Protein AF-U5QMM9-F1 (afdb_monomer_lite)

pLDDT: mean 78.47, std 15.38, range [39.03, 93.5]

Secondary structure (DSSP, 8-state):
-------GGGHHHHHHHHS-EEEEE-SSS-HHHHHHHHHHHTTPPSSEEEEEEEETTEEEEEEEETTEEEEHHHHHHTGGG-HHHHHHHHHHTS-------

InterPro domains:
  IPR021498 Protein of unknown function DUF3155 [PF11352] (10-86)

Structure (mmCIF, N/CA/C/O backbone):
data_AF-U5QMM9-F1
#
_entry.id   AF-U5QMM9-F1
#
loop_
_atom_site.group_PDB
_atom_site.id
_atom_site.type_symbol
_atom_site.label_atom_id
_atom_site.label_alt_id
_atom_site.label_comp_id
_atom_site.label_asym_id
_atom_site.label_entity_id
_atom_site.label_seq_id
_atom_site.pdbx_PDB_ins_code
_atom_site.Cartn_x
_atom_site.Cartn_y
_atom_site.Cartn_z
_atom_site.occupancy
_atom_site.B_iso_or_equiv
_atom_site.auth_seq_id
_atom_site.auth_comp_id
_atom_site.auth_asym_id
_atom_site.auth_atom_id
_atom_site.pdbx_PDB_model_num
ATOM 1 N N . MET A 1 1 ? 5.836 14.290 -33.263 1.00 39.03 1 MET A N 1
ATOM 2 C CA . MET A 1 1 ? 5.088 13.796 -32.084 1.00 39.03 1 MET A CA 1
ATOM 3 C C . MET A 1 1 ? 5.915 12.713 -31.405 1.00 39.03 1 MET A C 1
ATOM 5 O O . MET A 1 1 ? 5.913 11.571 -31.847 1.00 39.03 1 MET A O 1
ATOM 9 N N . SER A 1 2 ? 6.716 13.092 -30.410 1.00 41.69 2 SER A N 1
ATOM 10 C CA . SER A 1 2 ? 7.704 12.211 -29.781 1.00 41.69 2 SER A CA 1
ATOM 11 C C . SER A 1 2 ? 7.023 11.226 -28.832 1.00 41.69 2 SER A C 1
ATOM 13 O O . SER A 1 2 ? 6.459 11.632 -27.817 1.00 41.69 2 SER A O 1
ATOM 15 N N . ARG A 1 3 ? 7.085 9.925 -29.144 1.00 51.00 3 ARG A N 1
ATOM 16 C CA . ARG A 1 3 ? 6.778 8.851 -28.190 1.00 51.00 3 ARG A CA 1
ATOM 17 C C . ARG A 1 3 ? 7.880 8.858 -27.132 1.00 51.00 3 ARG A C 1
ATOM 19 O O . ARG A 1 3 ? 8.910 8.214 -27.299 1.00 51.00 3 ARG A O 1
ATOM 26 N N . GLY A 1 4 ? 7.704 9.672 -26.094 1.00 44.66 4 GLY A N 1
ATOM 27 C CA . GLY A 1 4 ? 8.621 9.725 -24.964 1.00 44.66 4 GLY A CA 1
ATOM 28 C C . GLY A 1 4 ? 8.676 8.355 -24.303 1.00 44.66 4 GLY A C 1
ATOM 29 O O . GLY A 1 4 ? 7.725 7.957 -23.634 1.00 44.66 4 GLY A O 1
ATOM 30 N N . ALA A 1 5 ? 9.772 7.628 -24.519 1.00 53.16 5 ALA A N 1
ATOM 31 C CA . ALA A 1 5 ? 10.083 6.419 -23.782 1.00 53.16 5 ALA A CA 1
ATOM 32 C C . ALA A 1 5 ? 10.035 6.755 -22.288 1.00 53.16 5 ALA A C 1
ATOM 34 O O . ALA A 1 5 ? 10.842 7.535 -21.782 1.00 53.16 5 ALA A O 1
ATOM 35 N N . ILE A 1 6 ? 9.034 6.221 -21.592 1.00 52.62 6 ILE A N 1
ATOM 36 C CA . ILE A 1 6 ? 8.914 6.369 -20.147 1.00 52.62 6 ILE A CA 1
ATOM 37 C C . ILE A 1 6 ? 10.151 5.671 -19.553 1.00 52.62 6 ILE A C 1
ATOM 39 O O . ILE A 1 6 ? 10.293 4.460 -19.752 1.00 52.62 6 ILE A O 1
ATOM 43 N N . PRO A 1 7 ? 11.068 6.393 -18.875 1.00 53.03 7 PRO A N 1
ATOM 44 C CA . PRO A 1 7 ? 12.269 5.780 -18.312 1.00 53.03 7 PRO A CA 1
ATOM 45 C C . PRO A 1 7 ? 11.865 4.658 -17.348 1.00 53.03 7 PRO A C 1
ATOM 47 O O . PRO A 1 7 ? 10.825 4.760 -16.694 1.00 53.03 7 PRO A O 1
ATOM 50 N N . ALA A 1 8 ? 12.655 3.581 -17.279 1.00 52.06 8 ALA A N 1
ATOM 51 C CA . ALA A 1 8 ? 12.332 2.367 -16.518 1.00 52.06 8 ALA A CA 1
ATOM 52 C C . ALA A 1 8 ? 11.938 2.649 -15.049 1.00 52.06 8 ALA A C 1
ATOM 54 O O . ALA A 1 8 ? 11.030 1.999 -14.535 1.00 52.06 8 ALA A O 1
ATOM 55 N N . ASP A 1 9 ? 12.498 3.707 -14.452 1.00 55.56 9 ASP A N 1
ATOM 56 C CA . ASP A 1 9 ? 12.171 4.240 -13.116 1.00 55.56 9 ASP A CA 1
ATOM 57 C C . ASP A 1 9 ? 10.728 4.735 -12.929 1.00 55.56 9 ASP A C 1
ATOM 59 O O . ASP A 1 9 ? 10.263 4.954 -11.811 1.00 55.56 9 ASP A O 1
ATOM 63 N N . ARG A 1 10 ? 9.980 4.959 -14.012 1.00 64.44 10 ARG A N 1
ATOM 64 C CA . ARG A 1 10 ? 8.595 5.449 -13.943 1.00 64.44 10 ARG A CA 1
ATOM 65 C C . ARG A 1 10 ? 7.548 4.361 -14.147 1.00 64.44 10 ARG A C 1
ATOM 67 O O . ARG A 1 10 ? 6.363 4.670 -14.022 1.00 64.44 10 ARG A O 1
ATOM 74 N N . ARG A 1 11 ? 7.943 3.111 -14.421 1.00 74.25 11 ARG A N 1
ATOM 75 C CA . ARG A 1 11 ? 6.985 2.012 -14.639 1.00 74.25 11 ARG A CA 1
ATOM 76 C C . ARG A 1 11 ? 6.206 1.696 -13.369 1.00 74.25 11 ARG A C 1
ATOM 78 O O . ARG A 1 11 ? 4.984 1.754 -13.407 1.00 74.25 11 ARG A O 1
ATOM 85 N N . GLY A 1 12 ? 6.887 1.497 -12.239 1.00 77.19 12 GLY A N 1
ATOM 86 C CA . GLY A 1 12 ? 6.232 1.261 -10.948 1.00 77.19 12 GLY A CA 1
ATOM 87 C C . GLY A 1 12 ? 5.230 2.358 -10.593 1.00 77.19 12 GLY A C 1
ATOM 88 O O . GLY A 1 12 ? 4.061 2.086 -10.338 1.00 77.19 12 GLY A O 1
ATOM 89 N N . ARG A 1 13 ? 5.637 3.627 -10.715 1.00 79.94 13 ARG A N 1
ATOM 90 C CA . ARG A 1 13 ? 4.740 4.769 -10.477 1.00 79.94 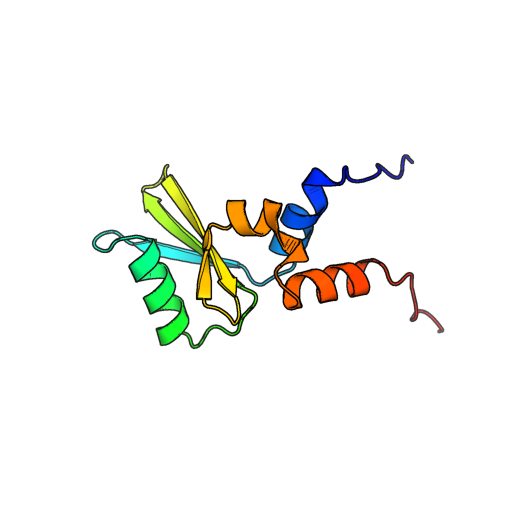13 ARG A CA 1
ATOM 91 C C . ARG A 1 13 ? 3.565 4.838 -11.453 1.00 79.94 13 ARG A C 1
ATOM 93 O O . ARG A 1 13 ? 2.497 5.312 -11.076 1.00 79.94 13 ARG A O 1
ATOM 100 N N . HIS A 1 14 ? 3.741 4.415 -12.704 1.00 81.81 14 HIS A N 1
ATOM 101 C CA . HIS A 1 14 ? 2.645 4.345 -13.668 1.00 81.81 14 HIS A CA 1
ATOM 102 C C . HIS A 1 14 ? 1.645 3.240 -13.294 1.00 81.81 14 HIS A C 1
ATOM 104 O O . HIS A 1 14 ? 0.445 3.493 -13.300 1.00 81.81 14 HIS A O 1
ATOM 110 N N . LEU A 1 15 ? 2.125 2.068 -12.872 1.00 82.81 15 LEU A N 1
ATOM 111 C CA . LEU A 1 15 ? 1.278 0.952 -12.437 1.00 82.81 15 LEU A CA 1
ATOM 112 C C . LEU A 1 15 ? 0.491 1.294 -11.171 1.00 82.81 15 LEU A C 1
ATOM 114 O O . LEU A 1 15 ? -0.716 1.070 -11.119 1.00 82.81 15 LEU A O 1
ATOM 118 N N . LEU A 1 16 ? 1.135 1.923 -10.181 1.00 83.88 16 LEU A N 1
ATOM 119 C CA . LEU A 1 16 ? 0.449 2.367 -8.964 1.00 83.88 16 LEU A CA 1
ATOM 120 C C . LEU A 1 16 ? -0.642 3.421 -9.226 1.00 83.88 16 LEU A C 1
ATOM 122 O O . LEU A 1 16 ? -1.493 3.636 -8.368 1.00 83.88 16 LEU A O 1
ATOM 126 N N . LYS A 1 17 ? -0.648 4.086 -10.389 1.00 84.19 17 LYS A N 1
ATOM 127 C CA . LYS A 1 17 ? -1.748 4.982 -10.781 1.00 84.19 17 LYS A CA 1
ATOM 128 C C . LYS A 1 17 ? -2.943 4.245 -11.379 1.00 84.19 17 LYS A C 1
ATOM 130 O O . LYS A 1 17 ? -4.033 4.806 -11.346 1.00 84.19 17 LYS A O 1
ATOM 135 N N . GLN A 1 18 ? -2.737 3.053 -11.937 1.00 83.69 18 GLN A N 1
ATOM 136 C CA . GLN A 1 18 ? -3.800 2.241 -12.537 1.00 83.69 18 GLN A CA 1
ATOM 137 C C . GLN A 1 18 ? -4.605 1.472 -11.481 1.00 83.69 18 GLN A C 1
ATOM 139 O O . GLN A 1 18 ? -5.755 1.122 -11.724 1.00 83.69 18 GLN A O 1
ATOM 144 N N . VAL A 1 19 ? -4.018 1.219 -10.308 1.00 87.00 19 VAL A N 1
ATOM 145 C CA . VAL A 1 19 ? -4.717 0.564 -9.196 1.00 87.00 19 VAL A CA 1
ATOM 146 C C . VAL A 1 19 ? -5.634 1.544 -8.446 1.00 87.00 19 VAL A C 1
ATOM 148 O O . VAL A 1 19 ? -5.349 2.747 -8.414 1.00 87.00 19 VAL A O 1
ATOM 151 N N . PRO A 1 20 ? -6.712 1.058 -7.803 1.00 90.25 20 PRO A N 1
ATOM 152 C CA . PRO A 1 20 ? -7.610 1.882 -7.000 1.00 90.25 20 PRO A CA 1
ATOM 153 C C . PRO A 1 20 ? -6.867 2.664 -5.913 1.00 90.25 20 PRO A C 1
ATOM 155 O O . PRO A 1 20 ? -6.066 2.098 -5.165 1.00 90.25 20 PRO A O 1
ATOM 158 N N . GLN A 1 21 ? -7.149 3.965 -5.813 1.00 91.69 21 GLN A N 1
ATOM 159 C CA . GLN A 1 21 ? -6.549 4.859 -4.824 1.00 91.69 21 GLN A CA 1
ATOM 160 C C . GLN A 1 21 ? -7.610 5.339 -3.836 1.00 91.69 21 GLN A C 1
ATOM 162 O O . GLN A 1 21 ? -8.583 5.984 -4.216 1.00 91.69 21 GLN A O 1
ATOM 167 N N . PHE A 1 22 ? -7.378 5.073 -2.559 1.00 92.62 22 PHE A N 1
ATOM 168 C CA . PHE A 1 22 ? -8.208 5.512 -1.449 1.00 92.62 22 PHE A CA 1
ATOM 169 C C . PHE A 1 22 ? -7.477 6.593 -0.668 1.00 92.62 22 PHE A C 1
ATOM 171 O O . PHE A 1 22 ? -6.255 6.541 -0.509 1.00 92.62 22 PHE A O 1
ATOM 178 N N . ARG A 1 23 ? -8.216 7.581 -0.167 1.00 91.00 23 ARG A N 1
ATOM 179 C CA . ARG A 1 23 ? -7.672 8.634 0.688 1.00 91.00 23 ARG A CA 1
ATOM 180 C C . ARG A 1 23 ? -8.462 8.676 1.981 1.00 91.00 23 ARG A C 1
ATOM 182 O O . ARG A 1 23 ? -9.682 8.781 1.942 1.00 91.00 23 ARG A O 1
ATOM 189 N N . ILE A 1 24 ? -7.750 8.615 3.097 1.00 91.38 24 ILE A N 1
ATOM 190 C CA . ILE A 1 24 ? -8.333 8.689 4.433 1.00 91.38 24 ILE A CA 1
ATOM 191 C C . ILE A 1 24 ? -7.591 9.723 5.264 1.00 91.38 24 ILE A C 1
ATOM 193 O O . ILE A 1 24 ? -6.396 9.942 5.068 1.00 91.38 24 ILE A O 1
ATOM 197 N N . SER A 1 25 ? -8.299 10.336 6.201 1.00 89.50 25 SER A N 1
ATOM 198 C CA . SER A 1 25 ? -7.726 11.262 7.174 1.00 89.50 25 SER A CA 1
ATOM 199 C C . SER A 1 25 ? -7.686 10.572 8.530 1.00 89.50 25 SER A C 1
ATOM 201 O O . SER A 1 25 ? -8.680 9.970 8.931 1.00 89.50 25 SER A O 1
ATOM 203 N N . CYS A 1 26 ? -6.555 10.630 9.230 1.00 82.19 26 CYS A N 1
ATOM 204 C CA . CYS A 1 26 ? -6.421 10.032 10.557 1.00 82.19 26 CYS A CA 1
ATOM 205 C C . CYS A 1 26 ? -5.703 10.994 11.507 1.00 82.19 26 CYS A C 1
ATOM 207 O O . CYS A 1 26 ? -4.611 11.461 11.186 1.00 82.19 26 CYS A O 1
ATOM 209 N N . CYS A 1 27 ? -6.311 11.276 12.663 1.00 71.19 27 CYS A N 1
ATOM 210 C CA . C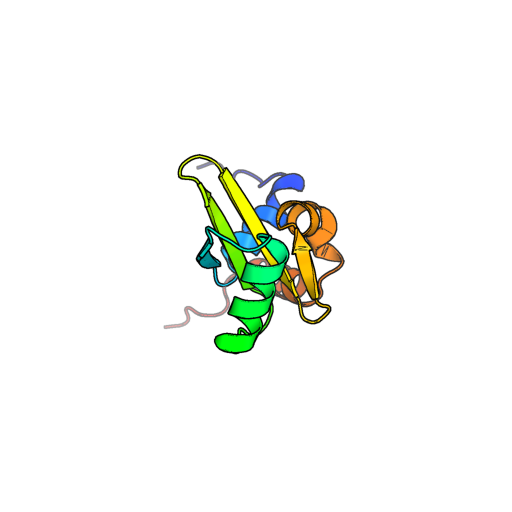YS A 1 27 ? -5.761 12.197 13.663 1.00 71.19 27 CYS A CA 1
ATOM 211 C C . CYS A 1 27 ? -5.129 11.491 14.876 1.00 71.19 27 CYS A C 1
ATOM 213 O O . CYS A 1 27 ? -4.143 11.998 15.406 1.00 71.19 27 CYS A O 1
ATOM 215 N N . GLU A 1 28 ? -5.659 10.341 15.307 1.00 75.38 28 GLU A N 1
ATOM 216 C CA . GLU A 1 28 ? -5.255 9.683 16.565 1.00 75.38 28 GLU A CA 1
ATOM 217 C C . GLU A 1 28 ? -4.303 8.492 16.375 1.00 75.38 28 GLU A C 1
ATOM 219 O O . GLU A 1 28 ? -3.329 8.356 17.115 1.00 75.38 28 GLU A O 1
ATOM 224 N N . ASP A 1 29 ? -4.529 7.648 15.365 1.00 80.81 29 ASP A N 1
ATOM 225 C CA . ASP A 1 29 ? -3.762 6.416 15.166 1.00 80.81 29 ASP A CA 1
ATOM 226 C C . ASP A 1 29 ? -2.517 6.599 14.283 1.00 80.81 29 ASP A C 1
ATOM 228 O O . ASP A 1 29 ? -2.406 7.507 13.452 1.00 80.81 29 ASP A O 1
ATOM 232 N N . LYS A 1 30 ? -1.565 5.661 14.404 1.00 87.81 30 LYS A N 1
ATOM 233 C CA . LYS A 1 30 ? -0.456 5.553 13.443 1.00 87.81 30 LYS A CA 1
ATOM 234 C C . LYS A 1 30 ? -1.025 5.317 12.034 1.00 87.81 30 LYS A C 1
ATOM 236 O O . LYS A 1 30 ? -1.910 4.474 11.870 1.00 87.81 30 LYS A O 1
ATOM 241 N N . PRO A 1 31 ? -0.468 5.954 10.992 1.00 88.25 31 PRO A N 1
ATOM 242 C CA . PRO A 1 31 ? -1.043 5.916 9.650 1.00 88.25 31 PRO A CA 1
ATOM 243 C C . PRO A 1 31 ? -1.093 4.502 9.059 1.00 88.25 31 PRO A C 1
ATOM 245 O O . PRO A 1 31 ? -2.062 4.141 8.398 1.00 88.25 31 PRO A O 1
ATOM 248 N N . VAL A 1 32 ? -0.109 3.655 9.375 1.00 88.06 32 VAL A N 1
ATOM 249 C CA . VAL A 1 32 ? -0.111 2.233 8.992 1.00 88.06 32 VAL A CA 1
ATOM 250 C C . VAL A 1 32 ? -1.271 1.451 9.625 1.00 88.06 32 VAL A C 1
ATOM 252 O O . VAL A 1 32 ? -1.870 0.597 8.971 1.00 88.06 32 VAL A O 1
ATOM 255 N N . THR A 1 33 ? -1.619 1.755 10.879 1.00 91.12 33 THR A N 1
ATOM 256 C CA . THR A 1 33 ? -2.737 1.129 11.596 1.00 91.12 33 THR A CA 1
ATOM 257 C C . THR A 1 33 ? -4.059 1.584 10.996 1.00 91.12 33 THR A C 1
ATOM 259 O O . THR A 1 33 ? -4.897 0.744 10.677 1.00 91.12 33 THR A O 1
ATOM 262 N N . ALA A 1 34 ? -4.206 2.889 10.750 1.00 91.25 34 ALA A N 1
ATOM 263 C CA . ALA A 1 34 ? -5.383 3.460 10.104 1.00 91.25 34 ALA A CA 1
ATOM 264 C C . ALA A 1 34 ? -5.608 2.883 8.698 1.00 91.25 34 ALA A C 1
ATOM 266 O O . ALA A 1 34 ? -6.720 2.483 8.368 1.00 91.25 34 ALA A O 1
ATOM 267 N N . ALA A 1 35 ? -4.548 2.760 7.891 1.00 91.81 35 ALA A N 1
ATOM 268 C CA . ALA A 1 35 ? -4.624 2.134 6.573 1.00 91.81 35 ALA A CA 1
ATOM 269 C C . ALA A 1 35 ? -5.066 0.667 6.654 1.00 91.81 35 ALA A C 1
ATOM 271 O O . ALA A 1 35 ? -5.944 0.249 5.902 1.00 91.81 35 ALA A O 1
ATOM 272 N N . ARG A 1 36 ? -4.485 -0.119 7.572 1.00 91.25 36 ARG A N 1
ATOM 273 C CA . ARG A 1 36 ? -4.876 -1.525 7.775 1.00 91.25 36 ARG A CA 1
ATOM 274 C C . ARG A 1 36 ? -6.334 -1.655 8.191 1.00 91.25 36 ARG A C 1
ATOM 276 O O . ARG A 1 36 ? -7.048 -2.485 7.636 1.00 91.25 36 ARG A O 1
ATOM 283 N N . ARG A 1 37 ? -6.753 -0.837 9.152 1.00 91.94 37 ARG A N 1
ATOM 284 C CA . ARG A 1 37 ? -8.121 -0.820 9.659 1.00 91.94 37 ARG A CA 1
ATOM 285 C C . ARG A 1 37 ? -9.100 -0.457 8.549 1.00 91.94 37 ARG A C 1
ATOM 287 O O . ARG A 1 37 ? -10.039 -1.203 8.320 1.00 91.94 37 ARG A O 1
ATOM 294 N N . PHE A 1 38 ? -8.800 0.583 7.773 1.00 92.19 38 PHE A N 1
ATOM 295 C CA . PHE A 1 38 ? -9.607 0.982 6.623 1.00 92.19 38 PHE A CA 1
ATOM 296 C C . PHE A 1 38 ? -9.760 -0.141 5.589 1.00 92.19 38 PHE A C 1
ATOM 298 O O . PHE A 1 38 ? -10.866 -0.398 5.121 1.00 92.19 38 PHE A O 1
ATOM 305 N N . VAL A 1 39 ? -8.667 -0.835 5.258 1.00 92.31 39 VAL A N 1
ATOM 306 C CA . VAL A 1 39 ? -8.690 -1.980 4.337 1.00 92.31 39 VAL A CA 1
ATOM 307 C C . VAL A 1 39 ? -9.576 -3.109 4.864 1.00 92.31 39 VAL A C 1
ATOM 309 O O . VAL A 1 39 ? -10.329 -3.688 4.087 1.00 92.31 39 VAL A O 1
ATOM 312 N N . GLN A 1 40 ? -9.501 -3.420 6.161 1.00 90.88 40 GLN A N 1
ATOM 313 C CA . GLN A 1 40 ? -10.316 -4.470 6.779 1.00 90.88 40 GLN A CA 1
ATOM 314 C C . GLN A 1 40 ? -11.796 -4.081 6.857 1.00 90.88 40 GLN A C 1
ATOM 316 O O . GLN A 1 40 ? -12.648 -4.870 6.460 1.00 90.88 40 GLN A O 1
ATOM 321 N N . GLU A 1 41 ? -12.096 -2.866 7.316 1.00 92.88 41 GLU A N 1
ATOM 322 C CA . GLU A 1 41 ? -13.463 -2.353 7.470 1.00 92.88 41 GLU A CA 1
ATOM 323 C C . GLU A 1 41 ? -14.187 -2.224 6.125 1.00 92.88 41 GLU A C 1
ATOM 325 O O . GLU A 1 41 ? -15.360 -2.569 6.025 1.00 92.88 41 GLU A O 1
ATOM 330 N N . ASN A 1 42 ? -13.485 -1.784 5.077 1.00 92.50 42 ASN A N 1
ATOM 331 C CA . ASN A 1 42 ? -14.052 -1.619 3.733 1.00 92.50 42 ASN A CA 1
ATOM 332 C C . ASN A 1 42 ? -13.841 -2.853 2.841 1.00 92.50 42 ASN A C 1
ATOM 334 O O . ASN A 1 42 ? -14.140 -2.798 1.650 1.00 92.50 42 ASN A O 1
ATOM 338 N N . GLN A 1 43 ? -13.284 -3.939 3.393 1.00 90.94 43 GLN A N 1
ATOM 339 C CA . GLN A 1 43 ? -12.956 -5.175 2.676 1.00 90.94 43 GLN A CA 1
ATOM 340 C C . GLN A 1 43 ? -12.229 -4.920 1.340 1.00 90.94 43 GLN A C 1
ATOM 342 O O . GLN A 1 43 ? -12.545 -5.516 0.309 1.00 90.94 43 GLN A O 1
ATOM 347 N N . ILE A 1 44 ? -11.248 -4.009 1.351 1.00 91.38 44 ILE A N 1
ATOM 348 C CA . ILE A 1 44 ? -10.540 -3.592 0.138 1.00 91.38 44 ILE A CA 1
ATOM 349 C C . ILE A 1 44 ? -9.741 -4.767 -0.426 1.00 91.38 44 ILE A C 1
ATOM 351 O O . ILE A 1 44 ? -8.837 -5.315 0.215 1.00 91.38 44 ILE A O 1
ATOM 355 N N . VAL A 1 45 ? -10.043 -5.114 -1.673 1.00 88.56 45 VAL A N 1
ATOM 356 C CA . VAL A 1 45 ? -9.353 -6.180 -2.398 1.00 88.56 45 VAL A CA 1
ATOM 357 C C . VAL A 1 45 ? -8.025 -5.641 -2.953 1.00 88.56 45 VAL A C 1
ATOM 359 O O . VAL A 1 45 ? -7.997 -4.554 -3.533 1.00 88.56 45 VAL A O 1
ATOM 362 N N . PRO A 1 46 ? -6.901 -6.356 -2.778 1.00 88.62 46 PRO A N 1
ATOM 363 C CA . PRO A 1 46 ? -5.634 -5.978 -3.396 1.00 88.62 46 PRO A CA 1
ATOM 364 C C . PRO A 1 46 ? -5.657 -6.221 -4.919 1.00 88.62 46 PRO A C 1
ATOM 366 O O . PRO A 1 46 ? -6.307 -7.168 -5.366 1.00 88.62 46 PRO A O 1
ATOM 369 N N . PRO A 1 47 ? -4.892 -5.460 -5.729 1.00 90.19 47 PRO A N 1
ATOM 370 C CA . PRO A 1 47 ? -3.963 -4.394 -5.349 1.00 90.19 47 PRO A CA 1
ATOM 371 C C . PRO A 1 47 ? -4.654 -3.029 -5.190 1.00 90.19 47 PRO A C 1
ATOM 373 O O . PRO A 1 47 ? -5.414 -2.621 -6.059 1.00 90.19 47 PRO A O 1
ATOM 376 N N . ALA A 1 48 ? -4.343 -2.285 -4.127 1.00 91.88 48 ALA A N 1
ATOM 377 C CA . ALA A 1 48 ? -4.889 -0.940 -3.903 1.00 91.88 48 ALA A CA 1
ATOM 378 C C . ALA A 1 48 ? -3.858 -0.007 -3.258 1.00 91.88 48 ALA A C 1
ATOM 380 O O . ALA A 1 48 ? -2.910 -0.462 -2.627 1.00 91.88 48 ALA A O 1
ATOM 381 N N . VAL A 1 49 ? -4.029 1.307 -3.382 1.00 92.38 49 VAL A N 1
ATOM 382 C CA . VAL A 1 49 ? -3.179 2.309 -2.721 1.00 92.38 49 VAL A CA 1
ATOM 383 C C . VAL A 1 49 ? -4.015 3.100 -1.730 1.00 92.38 49 VAL A C 1
ATOM 385 O O . VAL A 1 49 ? -5.053 3.642 -2.088 1.00 92.38 49 VAL A O 1
ATOM 388 N N . ILE A 1 50 ? -3.549 3.214 -0.493 1.00 93.50 50 ILE A N 1
ATOM 389 C CA . ILE A 1 50 ? -4.200 3.963 0.576 1.00 93.50 50 ILE A CA 1
ATOM 390 C C . ILE A 1 50 ? -3.306 5.136 0.954 1.00 93.50 50 ILE A C 1
ATOM 392 O O . ILE A 1 50 ? -2.177 4.964 1.405 1.00 93.50 50 ILE A O 1
ATOM 396 N N . SER A 1 51 ? -3.813 6.344 0.755 1.00 92.44 51 SER A N 1
ATOM 397 C CA . SER A 1 51 ? -3.161 7.586 1.152 1.00 92.44 51 SER A CA 1
ATOM 398 C C . SER A 1 51 ? -3.753 8.041 2.479 1.00 92.44 51 SER A C 1
ATOM 400 O O . SER A 1 51 ? -4.909 8.455 2.533 1.00 92.44 51 SER A O 1
ATOM 402 N N . VAL A 1 52 ? -2.964 7.948 3.543 1.00 92.19 52 VAL A N 1
ATOM 403 C CA . VAL A 1 52 ? -3.350 8.368 4.888 1.00 92.19 52 VAL A CA 1
ATOM 404 C C . VAL A 1 52 ? -2.807 9.757 5.143 1.00 92.19 52 VAL A C 1
ATOM 406 O O . VAL A 1 52 ? -1.598 9.974 5.218 1.00 92.19 52 VAL A O 1
ATOM 409 N N . GLN A 1 53 ? -3.714 10.711 5.263 1.00 89.06 53 GLN A N 1
ATOM 410 C CA . GLN A 1 53 ? -3.384 12.082 5.577 1.00 89.06 53 GLN A CA 1
ATOM 411 C C . GLN A 1 53 ? -3.456 12.287 7.087 1.00 89.06 53 GLN A C 1
ATOM 413 O O . GLN A 1 53 ? -4.530 12.188 7.677 1.00 89.06 53 GLN A O 1
ATOM 418 N N . ARG A 1 54 ? -2.303 12.570 7.701 1.00 81.62 54 ARG A N 1
ATOM 419 C CA . ARG A 1 54 ? -2.234 12.896 9.130 1.00 81.62 54 ARG A CA 1
ATOM 420 C C . ARG A 1 54 ? -2.482 14.382 9.366 1.00 81.62 54 ARG A C 1
ATOM 422 O O . ARG A 1 54 ? -3.250 14.739 10.241 1.00 81.62 54 ARG A O 1
ATOM 429 N N . ASN A 1 55 ? -1.880 15.230 8.530 1.00 75.00 55 ASN A N 1
ATOM 430 C CA . ASN A 1 55 ? -2.026 16.689 8.557 1.00 75.00 55 ASN A CA 1
ATOM 431 C C . ASN A 1 55 ? -2.187 17.237 7.129 1.00 75.00 55 ASN A C 1
ATOM 433 O O . ASN A 1 55 ? -1.908 16.545 6.148 1.00 75.00 55 ASN A O 1
ATOM 437 N N . GLN A 1 56 ? -2.564 18.512 6.985 1.00 70.00 56 GLN A N 1
ATOM 438 C CA . GLN A 1 56 ? -2.694 19.156 5.667 1.00 70.00 56 GLN A CA 1
ATOM 439 C C . GLN A 1 56 ? -1.416 19.065 4.806 1.00 70.00 56 GLN A C 1
ATOM 441 O O . GLN A 1 56 ? -1.521 18.971 3.588 1.00 70.00 56 GLN A O 1
ATOM 446 N N . GLN A 1 57 ? -0.232 19.010 5.426 1.00 70.50 57 GLN A N 1
ATOM 447 C CA . GLN A 1 57 ? 1.063 18.958 4.733 1.00 70.50 57 GLN A CA 1
ATOM 448 C C . GLN A 1 57 ? 1.686 17.555 4.620 1.00 70.50 57 GLN A C 1
ATOM 450 O O . GLN A 1 57 ? 2.598 17.369 3.820 1.00 70.50 57 GLN A O 1
ATOM 455 N N . ALA A 1 58 ? 1.217 16.566 5.388 1.00 74.94 58 ALA A N 1
ATOM 456 C CA . ALA A 1 58 ? 1.844 15.245 5.460 1.00 74.94 58 ALA A CA 1
ATOM 457 C C . ALA A 1 58 ? 0.827 14.136 5.166 1.00 74.94 58 ALA A C 1
ATOM 459 O O . ALA A 1 58 ? -0.080 13.870 5.963 1.00 74.94 58 ALA A O 1
ATOM 460 N N . ALA A 1 59 ? 1.000 13.487 4.012 1.00 84.56 59 ALA A N 1
ATOM 461 C CA . ALA A 1 59 ? 0.251 12.303 3.615 1.00 84.56 59 ALA A CA 1
ATOM 462 C C . ALA A 1 59 ? 1.213 11.142 3.349 1.00 84.56 59 ALA A C 1
ATOM 464 O O . ALA A 1 59 ? 2.091 11.230 2.488 1.00 84.56 59 ALA A O 1
ATOM 465 N N . GLU A 1 60 ? 1.024 10.049 4.078 1.00 90.31 60 GLU A N 1
ATO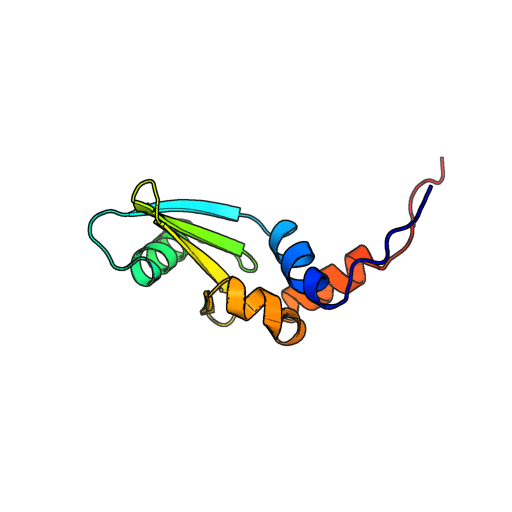M 466 C CA . GLU A 1 60 ? 1.755 8.805 3.875 1.00 90.31 60 GLU A CA 1
ATOM 467 C C . GLU A 1 60 ? 0.967 7.898 2.935 1.00 90.31 60 GLU A C 1
ATOM 469 O O . GLU A 1 60 ? -0.252 7.772 3.037 1.00 90.31 60 GLU A O 1
ATOM 474 N N . ARG A 1 61 ? 1.657 7.275 1.980 1.00 91.12 61 ARG A N 1
ATOM 475 C CA . ARG A 1 61 ? 1.027 6.433 0.959 1.00 91.12 61 ARG A CA 1
ATOM 476 C C . ARG A 1 61 ? 1.448 4.991 1.169 1.00 91.12 61 ARG A C 1
ATOM 478 O O . ARG A 1 61 ? 2.641 4.689 1.214 1.00 91.12 61 ARG A O 1
ATOM 485 N N . PHE A 1 62 ? 0.465 4.109 1.223 1.00 92.88 62 PHE A N 1
ATOM 486 C CA . PHE A 1 62 ? 0.631 2.681 1.420 1.00 92.88 62 PHE A CA 1
ATOM 487 C C . PHE A 1 62 ? 0.050 1.915 0.237 1.00 92.88 62 PHE A C 1
ATOM 489 O O . PHE A 1 62 ? -0.949 2.320 -0.344 1.00 92.88 62 PHE A O 1
ATOM 496 N N . PHE A 1 63 ? 0.673 0.805 -0.119 1.00 92.56 63 PHE A N 1
ATOM 497 C CA . PHE A 1 63 ? 0.224 -0.133 -1.130 1.00 92.56 63 PHE A CA 1
ATOM 498 C C . PHE A 1 63 ? -0.268 -1.408 -0.446 1.00 92.56 63 PHE A C 1
ATOM 500 O O . PHE A 1 63 ? 0.479 -2.074 0.272 1.00 92.56 63 PHE A O 1
ATOM 507 N N . TRP A 1 64 ? -1.536 -1.731 -0.657 1.00 93.06 64 TRP A N 1
ATOM 508 C CA . TRP A 1 64 ? -2.173 -2.961 -0.229 1.00 93.06 64 TRP A CA 1
ATOM 509 C C . TRP A 1 64 ? -1.984 -4.044 -1.282 1.00 93.06 64 TRP A C 1
ATOM 511 O O . TRP A 1 64 ? -2.455 -3.935 -2.414 1.00 93.06 64 TRP A O 1
ATOM 521 N N . SER A 1 65 ? -1.290 -5.097 -0.878 1.00 90.50 65 SER A N 1
ATOM 522 C CA . SER A 1 65 ? -1.004 -6.293 -1.656 1.00 90.50 65 SER A CA 1
ATOM 523 C C . SER A 1 65 ? -1.654 -7.503 -0.994 1.00 90.50 65 SER A C 1
ATOM 525 O O . SER A 1 65 ? -1.921 -7.501 0.205 1.00 90.50 65 SER A O 1
ATOM 527 N N . THR A 1 66 ? -1.817 -8.592 -1.745 1.00 86.44 66 THR A N 1
ATOM 528 C CA . THR A 1 66 ? -2.274 -9.890 -1.225 1.00 86.44 66 THR A CA 1
ATOM 529 C C . THR A 1 66 ? -1.403 -10.407 -0.078 1.00 86.44 66 THR A C 1
ATOM 531 O O . THR A 1 66 ? -1.873 -11.171 0.756 1.00 86.44 66 THR A O 1
ATOM 534 N N . ARG A 1 67 ? -0.133 -9.980 -0.006 1.00 83.06 67 ARG A N 1
ATOM 535 C CA . ARG A 1 67 ? 0.774 -10.341 1.096 1.00 83.06 67 ARG A CA 1
ATOM 536 C C . ARG A 1 67 ? 0.726 -9.393 2.295 1.00 83.06 67 ARG A C 1
ATOM 538 O O . ARG A 1 67 ? 1.257 -9.740 3.345 1.00 83.06 67 ARG A O 1
ATOM 545 N N . GLY A 1 68 ? 0.141 -8.205 2.157 1.00 88.56 68 GLY A N 1
ATOM 546 C CA . GLY A 1 68 ? 0.098 -7.210 3.224 1.00 88.56 68 GLY A CA 1
ATOM 547 C C . GLY A 1 68 ? 0.208 -5.766 2.738 1.00 88.56 68 GLY A C 1
ATOM 548 O O . GLY A 1 68 ? 0.138 -5.475 1.547 1.00 88.56 68 GLY A O 1
ATOM 549 N N . LEU A 1 69 ? 0.385 -4.855 3.696 1.00 89.94 69 LEU A N 1
ATOM 550 C CA . LEU A 1 69 ? 0.478 -3.415 3.469 1.00 89.94 69 LEU A CA 1
ATOM 551 C C . LEU A 1 69 ? 1.950 -2.979 3.447 1.00 89.94 69 LEU A C 1
ATOM 553 O O . LEU A 1 69 ? 2.679 -3.225 4.407 1.00 89.94 69 LEU A O 1
ATOM 557 N N . PHE A 1 70 ? 2.368 -2.307 2.380 1.00 90.88 70 PHE A N 1
ATOM 558 C CA . PHE A 1 70 ? 3.735 -1.821 2.172 1.00 90.88 70 PHE A CA 1
ATOM 559 C C . PHE A 1 70 ? 3.739 -0.315 1.913 1.00 90.88 70 PHE A C 1
ATOM 561 O O . PHE A 1 70 ? 2.705 0.263 1.600 1.00 90.88 70 PHE A O 1
ATOM 568 N N . GLY A 1 71 ? 4.888 0.351 2.015 1.00 90.94 71 GLY A N 1
ATOM 569 C CA . GLY A 1 71 ? 4.997 1.745 1.576 1.00 90.94 71 GLY A CA 1
ATOM 570 C C . GLY A 1 71 ? 4.822 1.853 0.058 1.00 90.94 71 GLY A C 1
ATOM 571 O O . GLY A 1 71 ? 5.397 1.059 -0.686 1.00 90.94 71 GLY A O 1
ATOM 572 N N . ALA A 1 72 ? 4.073 2.848 -0.424 1.00 88.12 72 ALA A N 1
ATOM 573 C CA . ALA A 1 72 ? 3.850 3.028 -1.862 1.00 88.12 72 ALA A CA 1
ATOM 574 C C . ALA A 1 72 ? 5.168 3.246 -2.621 1.00 88.12 72 ALA A C 1
ATOM 576 O O . ALA A 1 72 ? 5.354 2.683 -3.691 1.00 88.12 72 ALA A O 1
ATOM 577 N N . ARG A 1 73 ? 6.120 3.979 -2.026 1.00 87.06 73 ARG A N 1
ATOM 578 C CA . ARG A 1 73 ? 7.464 4.170 -2.592 1.00 87.06 73 ARG A CA 1
ATOM 579 C C . ARG A 1 73 ? 8.203 2.844 -2.777 1.00 87.06 73 ARG A C 1
ATOM 581 O O . ARG A 1 73 ? 8.759 2.593 -3.833 1.00 87.06 73 ARG A O 1
ATOM 588 N N . TYR A 1 74 ? 8.138 1.972 -1.773 1.00 87.44 74 TYR A N 1
ATOM 589 C CA . TYR A 1 74 ? 8.754 0.651 -1.844 1.00 87.44 74 TYR A CA 1
ATOM 590 C C . TYR A 1 74 ? 8.130 -0.201 -2.957 1.00 87.44 74 TYR A C 1
ATOM 592 O O . TYR A 1 74 ? 8.851 -0.868 -3.694 1.00 87.44 74 TYR A O 1
ATOM 600 N N . ALA A 1 75 ? 6.803 -0.139 -3.111 1.00 87.00 75 ALA A N 1
ATOM 601 C CA . ALA A 1 75 ? 6.089 -0.829 -4.181 1.00 87.00 75 ALA A CA 1
ATOM 602 C C . ALA A 1 75 ? 6.367 -0.241 -5.577 1.00 87.00 75 ALA A C 1
ATOM 604 O O . ALA A 1 75 ? 6.375 -0.995 -6.547 1.00 87.00 75 ALA A O 1
ATOM 605 N N . GLU A 1 76 ? 6.622 1.069 -5.693 1.00 86.12 76 GLU A N 1
ATOM 606 C CA . GLU A 1 76 ? 7.091 1.693 -6.940 1.00 86.12 76 GLU A CA 1
ATOM 607 C C . GLU A 1 76 ? 8.442 1.109 -7.367 1.00 86.12 76 GLU A C 1
ATOM 609 O O . GLU A 1 76 ? 8.594 0.713 -8.523 1.00 86.12 76 GLU A O 1
ATOM 614 N N . ASP A 1 77 ? 9.391 1.010 -6.437 1.00 85.06 77 ASP A N 1
ATOM 615 C CA . ASP A 1 77 ? 10.754 0.558 -6.732 1.00 85.06 77 ASP A CA 1
ATOM 616 C C . ASP A 1 77 ? 10.815 -0.969 -6.950 1.00 85.06 77 ASP A C 1
ATOM 618 O O . ASP A 1 77 ? 11.553 -1.460 -7.804 1.00 85.06 77 ASP A O 1
ATOM 622 N N . HIS A 1 78 ? 9.978 -1.730 -6.235 1.00 85.25 78 HIS A N 1
ATOM 623 C CA . HIS A 1 78 ? 9.958 -3.197 -6.252 1.00 85.25 78 HIS A CA 1
ATOM 624 C C . HIS A 1 78 ? 8.691 -3.778 -6.893 1.00 85.25 78 HIS A C 1
ATOM 626 O O . HIS A 1 78 ? 8.208 -4.838 -6.491 1.00 85.25 78 HIS A O 1
ATOM 632 N N . TYR A 1 79 ? 8.133 -3.102 -7.902 1.00 80.44 79 TYR A N 1
ATOM 633 C CA . TYR A 1 79 ? 6.873 -3.512 -8.539 1.00 80.44 79 TYR A CA 1
ATOM 634 C C . TYR A 1 79 ? 6.906 -4.948 -9.097 1.00 80.44 79 TYR A C 1
ATOM 636 O O . TYR A 1 79 ? 5.882 -5.626 -9.124 1.00 80.44 79 TYR A O 1
ATOM 644 N N . PHE A 1 80 ? 8.087 -5.435 -9.491 1.00 81.50 80 PHE A N 1
ATOM 645 C CA . PHE A 1 80 ? 8.315 -6.793 -9.993 1.00 81.50 80 PHE A CA 1
ATOM 646 C C . PHE A 1 80 ? 8.091 -7.892 -8.941 1.00 81.50 80 PHE A C 1
ATOM 648 O O . PHE A 1 80 ? 7.845 -9.038 -9.310 1.00 81.50 80 PHE A O 1
ATOM 655 N N . LEU A 1 81 ? 8.139 -7.568 -7.643 1.00 81.81 81 LEU A N 1
ATOM 656 C CA . LEU A 1 81 ? 7.836 -8.521 -6.567 1.00 81.81 81 LEU A CA 1
ATOM 657 C C . LEU A 1 81 ? 6.335 -8.811 -6.443 1.00 81.81 81 LEU A C 1
ATOM 659 O O . LEU A 1 81 ? 5.936 -9.760 -5.765 1.00 81.81 81 LEU A O 1
ATOM 663 N N . PHE A 1 82 ? 5.493 -7.991 -7.072 1.00 82.75 82 PHE A N 1
ATOM 664 C CA . PHE A 1 82 ? 4.048 -8.074 -6.954 1.00 82.75 82 PHE A CA 1
ATOM 665 C C . PHE A 1 82 ? 3.450 -8.635 -8.249 1.00 82.75 82 PHE A C 1
ATOM 667 O O . PHE A 1 82 ? 3.340 -7.897 -9.231 1.00 82.75 82 PHE A O 1
ATOM 674 N N . PRO A 1 83 ? 2.997 -9.904 -8.269 1.00 78.00 83 PRO A N 1
ATOM 675 C CA . PRO A 1 83 ? 2.434 -10.509 -9.477 1.00 78.00 83 PRO A CA 1
ATOM 676 C C . PRO A 1 83 ? 1.227 -9.723 -10.010 1.00 78.00 83 PRO A C 1
ATOM 678 O O . PRO A 1 83 ? 1.062 -9.603 -11.220 1.00 78.00 83 PRO A O 1
ATOM 681 N N . SER A 1 84 ? 0.444 -9.093 -9.126 1.00 74.81 84 SER A N 1
ATOM 682 C CA . SER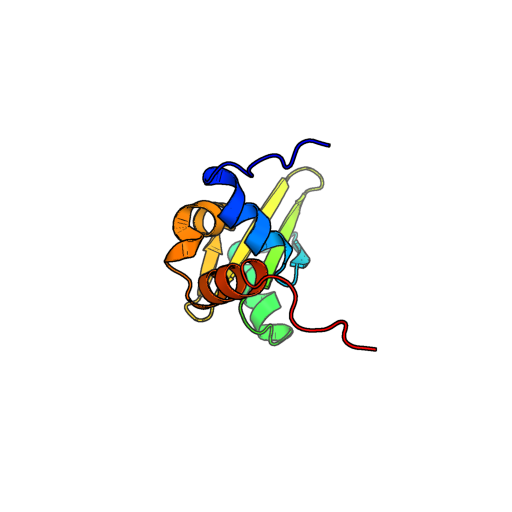 A 1 84 ? -0.681 -8.227 -9.498 1.00 74.81 84 SER A CA 1
ATOM 683 C C . SER A 1 84 ? -0.253 -6.977 -10.279 1.00 74.81 84 SER A C 1
ATOM 685 O O . SER A 1 84 ? -0.957 -6.562 -11.191 1.00 74.81 84 SER A O 1
ATOM 687 N N . LEU A 1 85 ? 0.898 -6.375 -9.951 1.00 77.25 85 LEU A N 1
ATOM 688 C CA . LEU A 1 85 ? 1.424 -5.221 -10.694 1.00 77.25 85 LEU A CA 1
ATOM 689 C C . LEU A 1 85 ? 2.077 -5.663 -12.003 1.00 77.25 85 LEU A C 1
ATOM 691 O O . LEU A 1 85 ? 1.923 -4.994 -13.021 1.00 77.25 85 LEU A O 1
ATOM 695 N N . VAL A 1 86 ? 2.770 -6.802 -11.995 1.00 78.75 86 VAL A N 1
ATOM 696 C CA . VAL A 1 86 ? 3.362 -7.389 -13.204 1.00 78.75 86 VAL A CA 1
ATOM 697 C C . VAL A 1 86 ? 2.277 -7.713 -14.234 1.00 78.75 86 VAL A C 1
ATOM 699 O O . VAL A 1 86 ? 2.434 -7.359 -15.399 1.00 78.75 86 VAL A O 1
ATOM 702 N N . ALA A 1 87 ? 1.144 -8.284 -13.816 1.00 78.25 87 ALA A N 1
ATOM 703 C CA . ALA A 1 87 ? 0.006 -8.534 -14.702 1.00 78.25 87 ALA A CA 1
ATOM 704 C C . ALA A 1 87 ? -0.487 -7.251 -15.402 1.00 78.25 87 ALA A C 1
ATOM 706 O O . ALA A 1 87 ? -0.713 -7.263 -16.611 1.00 78.25 87 ALA A O 1
ATOM 707 N N . LEU A 1 88 ? -0.552 -6.121 -14.685 1.00 76.19 88 LEU A N 1
ATOM 708 C CA . LEU A 1 88 ? -0.922 -4.819 -15.259 1.00 76.19 88 LEU A CA 1
ATOM 709 C C . LEU A 1 88 ? 0.101 -4.298 -16.283 1.00 76.19 88 LEU A C 1
ATOM 711 O O . LEU A 1 88 ? -0.286 -3.655 -17.264 1.00 76.19 88 LEU A O 1
ATOM 715 N N . VAL A 1 89 ? 1.396 -4.598 -16.103 1.00 72.50 89 VAL A N 1
ATOM 716 C CA . VAL A 1 89 ? 2.434 -4.294 -17.110 1.00 72.50 89 VAL A CA 1
ATOM 717 C C . VAL A 1 89 ? 2.151 -5.048 -18.400 1.00 72.50 89 VAL A C 1
ATOM 719 O O . VAL A 1 89 ? 2.167 -4.441 -19.468 1.00 72.50 89 VAL A O 1
ATOM 722 N N . TYR A 1 90 ? 1.869 -6.349 -18.306 1.00 68.38 90 TYR A N 1
ATOM 723 C CA . TYR A 1 90 ? 1.550 -7.167 -19.476 1.00 68.38 90 TYR A CA 1
ATOM 724 C C . TYR A 1 90 ? 0.253 -6.708 -20.153 1.00 68.38 90 TYR A C 1
ATOM 726 O O . TYR A 1 90 ? 0.203 -6.653 -21.379 1.00 68.38 90 TYR A O 1
ATOM 734 N N . GLN A 1 91 ? -0.754 -6.287 -19.380 1.00 62.66 91 GLN A N 1
ATOM 735 C CA . GLN A 1 91 ? -2.002 -5.737 -19.917 1.00 62.66 91 GLN A CA 1
ATOM 736 C C . GLN A 1 91 ? -1.780 -4.415 -20.672 1.00 62.66 91 GLN A C 1
ATOM 738 O O . GLN A 1 91 ? -2.356 -4.205 -21.732 1.00 62.66 91 GLN A O 1
ATOM 743 N N . SER A 1 92 ? -0.916 -3.538 -20.149 1.00 58.66 92 SER A N 1
ATOM 744 C CA . SER A 1 92 ? -0.586 -2.249 -20.779 1.00 58.66 92 SER A CA 1
ATOM 745 C C . SER A 1 92 ? 0.347 -2.392 -21.990 1.00 58.66 92 SER A C 1
ATOM 747 O O . SER A 1 92 ? 0.446 -1.474 -22.801 1.00 58.66 92 SER A O 1
ATOM 749 N N . ALA A 1 93 ? 1.064 -3.514 -22.095 1.00 54.41 93 ALA A N 1
ATOM 750 C CA . ALA A 1 93 ? 1.966 -3.823 -23.201 1.00 54.41 93 ALA A CA 1
ATOM 751 C C . ALA A 1 93 ? 1.289 -4.596 -24.344 1.00 54.41 93 ALA A C 1
ATOM 753 O O . ALA A 1 93 ? 1.934 -4.805 -25.369 1.00 54.41 93 ALA A O 1
ATOM 754 N N . ALA A 1 94 ? 0.024 -5.004 -24.197 1.00 46.00 94 ALA A N 1
ATOM 755 C CA . ALA A 1 94 ? -0.757 -5.547 -25.300 1.00 46.00 94 ALA A CA 1
ATOM 756 C C . ALA A 1 94 ? -1.179 -4.394 -26.233 1.00 46.00 94 ALA A C 1
ATOM 758 O O . ALA A 1 94 ? -1.970 -3.540 -25.822 1.00 46.00 94 ALA A O 1
ATOM 759 N N . PRO A 1 95 ? -0.657 -4.315 -27.471 1.00 48.88 95 PRO A N 1
ATOM 760 C CA . PRO A 1 95 ? -1.193 -3.389 -28.447 1.00 48.88 95 PRO A CA 1
ATOM 761 C C . PRO A 1 95 ? -2.550 -3.926 -28.918 1.00 48.88 95 PRO A C 1
ATOM 763 O O . PRO A 1 95 ? -2.653 -5.075 -29.329 1.00 48.88 95 PRO A O 1
ATOM 766 N N . ASP A 1 96 ? -3.572 -3.084 -28.808 1.00 49.78 96 ASP A N 1
A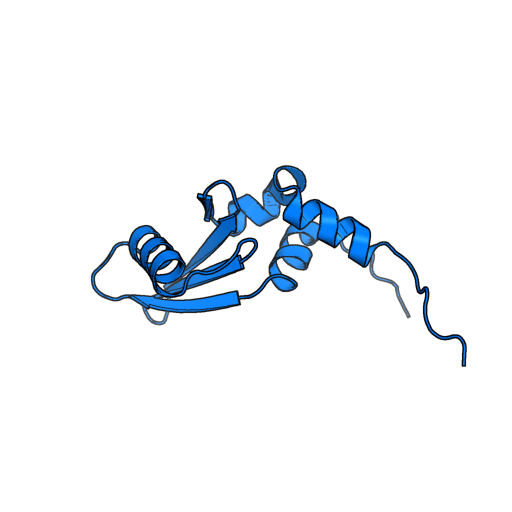TOM 767 C CA . ASP A 1 96 ? -4.752 -3.025 -29.674 1.00 49.78 96 ASP A CA 1
ATOM 768 C C . ASP A 1 96 ? -5.235 -4.358 -30.282 1.00 49.78 96 ASP A C 1
ATOM 770 O O . ASP A 1 96 ? -4.920 -4.721 -31.413 1.00 49.78 96 ASP A O 1
ATOM 774 N N . ALA A 1 97 ? -6.063 -5.075 -29.531 1.00 52.84 97 ALA A N 1
ATOM 775 C CA . ALA A 1 97 ? -6.978 -6.053 -30.096 1.00 52.84 97 ALA A CA 1
ATOM 776 C C . ALA A 1 97 ? -8.385 -5.707 -29.610 1.00 52.84 97 ALA A C 1
ATOM 778 O O . ALA A 1 97 ? -8.875 -6.366 -28.706 1.00 52.84 97 ALA A O 1
ATOM 779 N N . GLN A 1 98 ? -8.965 -4.607 -30.113 1.00 48.12 98 GLN A N 1
ATOM 780 C CA . GLN A 1 98 ? -10.388 -4.524 -30.488 1.00 48.12 98 GLN A CA 1
ATOM 781 C C . GLN A 1 98 ? -10.747 -3.113 -31.014 1.00 48.12 98 GLN A C 1
ATOM 783 O O . GLN A 1 98 ? -1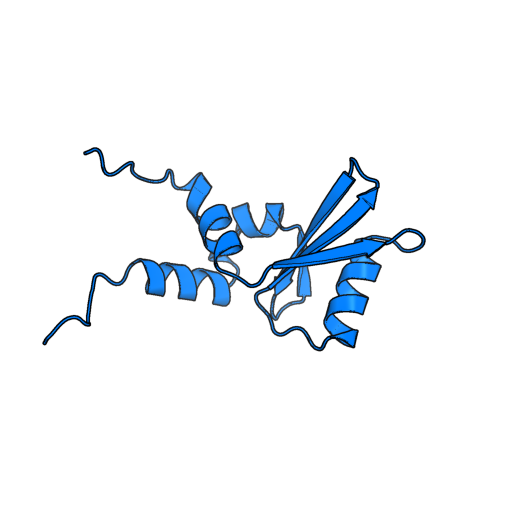1.280 -2.270 -30.295 1.00 48.12 98 GLN A O 1
ATOM 788 N N . LYS A 1 99 ? -10.568 -2.877 -32.315 1.00 44.75 99 LYS A N 1
ATOM 789 C CA . LYS A 1 99 ? -11.533 -2.096 -33.106 1.00 44.75 99 LYS A CA 1
ATOM 790 C C . LYS A 1 99 ? -11.641 -2.718 -34.495 1.00 44.75 99 LYS A C 1
ATOM 792 O O . LYS A 1 99 ? -11.059 -2.249 -35.463 1.00 44.75 99 LYS A O 1
ATOM 797 N N . VAL A 1 100 ? -12.381 -3.821 -34.558 1.00 51.59 100 VAL A N 1
ATOM 798 C CA . VAL A 1 100 ? -12.997 -4.295 -35.799 1.00 51.59 100 VAL A CA 1
ATOM 799 C C . VAL A 1 100 ? -14.462 -3.900 -35.702 1.00 51.59 100 VAL A C 1
ATOM 801 O O . VAL A 1 100 ? -15.213 -4.487 -34.922 1.00 51.59 100 VAL A O 1
ATOM 804 N N . SER A 1 101 ? -14.837 -2.845 -36.415 1.00 52.59 101 SER A N 1
ATOM 805 C CA . SER A 1 101 ? -16.206 -2.521 -36.833 1.00 52.59 101 SER A CA 1
ATOM 806 C C . SER A 1 101 ? -16.118 -1.541 -37.988 1.00 52.59 101 SER A C 1
ATOM 808 O O . SER A 1 101 ? -15.394 -0.533 -37.822 1.00 52.59 101 SER A O 1
#

Foldseek 3Di:
DDPPDPPPLCLLVVLLVVAAEAEDEDAPDDQQVVQVVCCVVVVPDPQYKYWYHHDPVDIFIWGQAPVGIHGSVVCSVPVVVGVVSVVVVVVVPDPDDDDDD

Sequence (101 aa):
MSRGAIPADRRGRHLLKQVPQFRISCCEDKPVTAARRFVQENQIVPPAVISVQRNQQAAERFFWSTRGLFGARYAEDHYFLFPSLVALVYQSAAPDAQKVS

Radius of gyration: 15.9 Å; chains: 1; bounding box: 28×30×53 Å

Organism: Gloeobacter kilaueensis (strain ATCC BAA-2537 / CCAP 1431/1 / ULC 316 / JS1) (NCBI:txid1183438)